Protein AF-A0A920TGS2-F1 (afdb_monomer)

Nearest PDB structures (foldseek):
  6rkw-assembly1_C  TM=9.373E-01  e=1.963E-01  Escherichia coli K-12
  3uc1-assembly1_A  TM=8.539E-01  e=2.228E-01  Mycobacterium tuberculosis H37Rv
  1zi0-assembly2_B  TM=9.200E-01  e=3.471E-01  Escherichia coli
  1zi0-assembly1_A  TM=8.856E-01  e=5.408E-01  Escherichia coli
  4g3n-assembly1_A  TM=8.380E-01  e=3.471E-01  Mycobacterium tuberculosis H37Rv

Solvent-accessible surface area (backbone atoms only — not comparable to full-atom values): 5946 Å² total; per-residue (Å²): 137,92,75,84,70,82,88,51,86,97,28,34,34,37,41,30,34,71,80,78,45,75,49,79,43,51,48,86,76,53,82,90,71,62,93,89,53,95,76,78,93,86,75,94,67,59,93,95,52,43,82,72,47,64,43,75,46,77,85,79,80,79,78,77,77,77,77,86,72,86,66,76,70,57,57,61,54,54,57,64,59,64,81,73,115

Sequence (85 aa):
MSGAVQAISDTEIVVVTSKKKSQALKVSDVPLLGRSAAGSHILDLRDKEKLTRVILCQQSLHTQTNNKSTETEVEKKITSLIDKA

Radius of gyration: 26.61 Å; Cα contacts (8 Å, |Δi|>4): 79; chains: 1; bounding box: 85×32×30 Å

Foldseek 3Di:
DDEDDDQDAPWWKWWAKPVRDIDIDHSVQFDDDDPPDPGDDDDDDPPPIDTDYMGTDDDDPPPPPPPPDDDVVVVVVVVVVVVVD

Secondary structure (DSSP, 8-state):
--------TT-EEEEEETTS-EEEEEGGGSPP--TTS---------TT--EEEEEEE------------SSHHHHHHHHHHHTT-

Structure (mmCIF, N/CA/C/O backbone):
data_AF-A0A920TGS2-F1
#
_entry.id   AF-A0A920TGS2-F1
#
loop_
_atom_site.group_PDB
_atom_site.id
_atom_site.type_symbol
_atom_site.label_atom_id
_atom_site.label_alt_id
_atom_site.label_comp_id
_atom_site.label_asym_id
_atom_site.label_entity_id
_atom_site.label_seq_id
_atom_site.pdbx_PDB_ins_code
_atom_site.Cartn_x
_atom_site.Cartn_y
_atom_site.Cartn_z
_atom_site.occupancy
_atom_site.B_iso_or_equiv
_atom_site.auth_seq_id
_atom_site.auth_comp_id
_atom_site.auth_asym_id
_atom_site.auth_atom_id
_atom_site.pdbx_PDB_model_num
ATOM 1 N N . MET A 1 1 ? -7.267 10.844 -0.728 1.00 57.59 1 MET A N 1
ATOM 2 C CA . MET A 1 1 ? -5.809 10.949 -0.523 1.00 57.59 1 MET A CA 1
ATOM 3 C C . MET A 1 1 ? -5.189 10.302 -1.741 1.00 57.59 1 MET A C 1
ATOM 5 O O . MET A 1 1 ? -5.462 9.130 -1.962 1.00 57.59 1 MET A O 1
ATOM 9 N N . SER A 1 2 ? -4.492 11.069 -2.573 1.00 65.81 2 SER A N 1
ATOM 10 C CA . SER A 1 2 ? -3.885 10.554 -3.804 1.00 65.81 2 SER A CA 1
ATOM 11 C C . SER A 1 2 ? -2.381 10.505 -3.576 1.00 65.81 2 SER A C 1
ATOM 13 O O . SER A 1 2 ? -1.766 11.542 -3.345 1.00 65.81 2 SER A O 1
ATOM 15 N N . GLY A 1 3 ? -1.819 9.299 -3.543 1.00 86.06 3 GLY A N 1
ATOM 16 C CA . GLY A 1 3 ? -0.380 9.064 -3.484 1.00 86.06 3 GLY A CA 1
ATOM 17 C C . GLY A 1 3 ? 0.063 8.423 -4.790 1.00 86.06 3 GLY A C 1
ATOM 18 O O . GLY A 1 3 ? -0.657 7.593 -5.338 1.00 86.06 3 GLY A O 1
ATOM 19 N N . ALA A 1 4 ? 1.224 8.819 -5.291 1.00 92.62 4 ALA A N 1
ATOM 20 C CA . ALA A 1 4 ? 1.833 8.225 -6.467 1.00 92.62 4 ALA A CA 1
ATOM 21 C C . ALA A 1 4 ? 3.326 8.068 -6.213 1.00 92.62 4 ALA A C 1
ATOM 23 O O . ALA A 1 4 ? 3.936 8.876 -5.511 1.00 92.62 4 ALA A O 1
ATOM 24 N N . VAL A 1 5 ? 3.902 7.029 -6.796 1.00 94.44 5 VAL A N 1
ATOM 25 C CA . VAL A 1 5 ? 5.340 6.816 -6.808 1.00 94.44 5 VAL A CA 1
ATOM 26 C C . VAL A 1 5 ? 5.734 6.287 -8.178 1.00 94.44 5 VAL A C 1
ATOM 28 O O . VAL A 1 5 ? 4.922 5.655 -8.856 1.00 94.44 5 VAL A O 1
ATOM 31 N N . GLN A 1 6 ? 6.956 6.583 -8.611 1.00 94.12 6 GLN A N 1
ATOM 32 C CA . GLN A 1 6 ? 7.478 6.0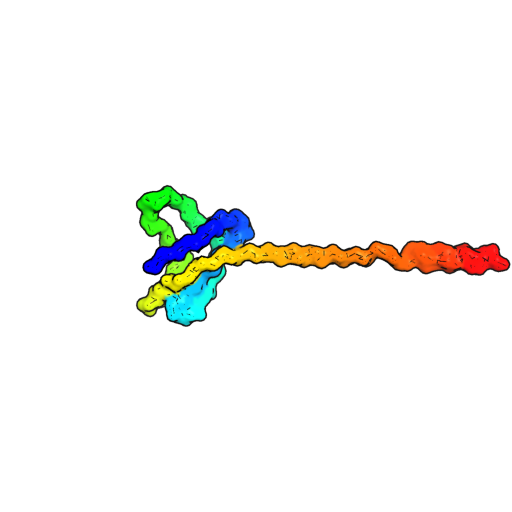28 -9.851 1.00 94.12 6 GLN A CA 1
ATOM 33 C C . GLN A 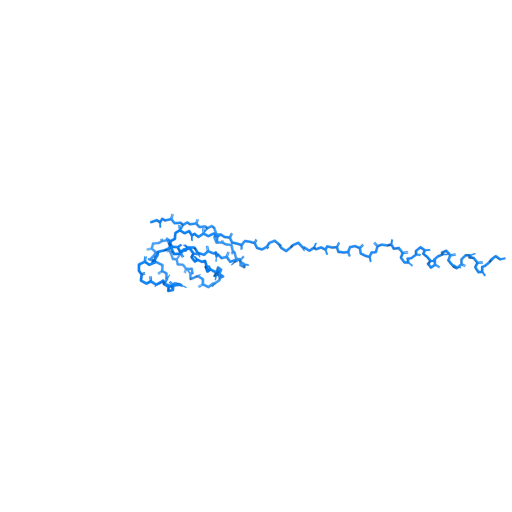1 6 ? 7.576 4.505 -9.723 1.00 94.12 6 GLN A C 1
ATOM 35 O O . GLN A 1 6 ? 8.204 3.998 -8.796 1.00 94.12 6 GLN A O 1
ATOM 40 N N . ALA A 1 7 ? 6.958 3.785 -10.658 1.00 92.75 7 ALA A N 1
ATOM 41 C CA . ALA A 1 7 ? 7.121 2.345 -10.771 1.00 92.75 7 ALA A CA 1
ATOM 42 C C . ALA A 1 7 ? 8.485 2.049 -11.405 1.00 92.75 7 ALA A C 1
ATOM 44 O O . ALA A 1 7 ? 8.762 2.490 -12.522 1.00 92.75 7 ALA A O 1
ATOM 45 N N . ILE A 1 8 ? 9.333 1.317 -10.687 1.00 94.25 8 ILE A N 1
ATOM 46 C CA . ILE A 1 8 ? 10.628 0.849 -11.181 1.00 94.25 8 ILE A CA 1
ATOM 47 C C . ILE A 1 8 ? 10.570 -0.675 -11.232 1.00 94.25 8 ILE A C 1
ATOM 49 O O . ILE A 1 8 ? 10.134 -1.315 -10.277 1.00 94.25 8 ILE A O 1
ATOM 53 N N . SER A 1 9 ? 10.960 -1.255 -12.366 1.00 91.94 9 SER A N 1
ATOM 54 C CA . SER A 1 9 ? 10.968 -2.715 -12.527 1.00 91.94 9 SER A CA 1
ATOM 55 C C . SER A 1 9 ? 11.889 -3.367 -11.494 1.00 91.94 9 SER A C 1
ATOM 57 O O . SER A 1 9 ? 12.857 -2.746 -11.060 1.00 91.94 9 SER A O 1
ATOM 59 N N . ASP A 1 10 ? 11.554 -4.588 -11.076 1.00 91.62 10 ASP A N 1
ATOM 60 C CA . ASP A 1 10 ? 12.316 -5.379 -10.094 1.00 91.62 10 ASP A CA 1
ATOM 61 C C . ASP A 1 10 ? 12.491 -4.720 -8.713 1.00 91.62 10 ASP A C 1
ATOM 63 O O . ASP A 1 10 ? 13.373 -5.087 -7.939 1.00 91.62 10 ASP A O 1
ATOM 67 N N . THR A 1 11 ? 11.627 -3.758 -8.377 1.00 94.50 11 THR A N 1
ATOM 68 C CA . THR A 1 11 ? 11.576 -3.138 -7.046 1.00 94.50 11 THR A CA 1
ATOM 69 C C . THR A 1 11 ? 10.287 -3.480 -6.312 1.00 94.50 11 THR A C 1
ATOM 71 O O . THR A 1 11 ? 9.331 -4.024 -6.878 1.00 94.50 11 THR A O 1
ATOM 74 N N . GLU A 1 12 ? 10.261 -3.143 -5.028 1.00 95.69 12 GLU A N 1
ATOM 75 C CA . GLU A 1 12 ? 9.074 -3.252 -4.195 1.00 95.69 12 GLU A CA 1
ATOM 76 C C . GLU A 1 12 ? 8.499 -1.871 -3.899 1.00 95.69 12 GLU A C 1
ATOM 78 O O . GLU A 1 12 ? 9.206 -0.861 -3.819 1.00 95.69 12 GLU A O 1
ATOM 83 N N . ILE A 1 13 ? 7.193 -1.839 -3.680 1.00 95.44 13 ILE A N 1
ATOM 84 C CA . ILE A 1 13 ? 6.516 -0.725 -3.037 1.00 95.44 13 ILE A CA 1
ATOM 85 C C . ILE A 1 13 ? 6.074 -1.152 -1.645 1.00 95.44 13 ILE A C 1
ATOM 87 O O . ILE A 1 13 ? 5.638 -2.280 -1.423 1.00 95.44 13 ILE A O 1
ATOM 91 N N . VAL A 1 14 ? 6.138 -0.220 -0.706 1.00 95.25 14 VAL A N 1
ATOM 92 C CA . VAL A 1 14 ? 5.565 -0.378 0.624 1.00 95.25 14 VAL A CA 1
ATOM 93 C C . VAL A 1 14 ? 4.347 0.518 0.732 1.00 95.25 14 VAL A C 1
ATOM 95 O O . VAL A 1 14 ? 4.425 1.737 0.557 1.00 95.25 14 VAL A O 1
ATOM 98 N N . VAL A 1 15 ? 3.212 -0.092 1.051 1.00 94.69 15 VAL A N 1
ATOM 99 C CA . VAL A 1 15 ? 1.975 0.622 1.359 1.00 94.69 15 VAL A CA 1
ATOM 100 C C . VAL A 1 15 ? 1.796 0.712 2.866 1.00 94.69 15 VAL A C 1
ATOM 102 O O . VAL A 1 15 ? 1.996 -0.268 3.581 1.00 94.69 15 VAL A O 1
ATOM 105 N N . VAL A 1 16 ? 1.427 1.894 3.355 1.00 94.75 16 VAL A N 1
ATOM 106 C CA . VAL A 1 16 ? 1.195 2.163 4.779 1.00 94.75 16 VAL A CA 1
ATOM 107 C C . VAL A 1 16 ? -0.274 2.491 4.994 1.00 94.75 16 VAL A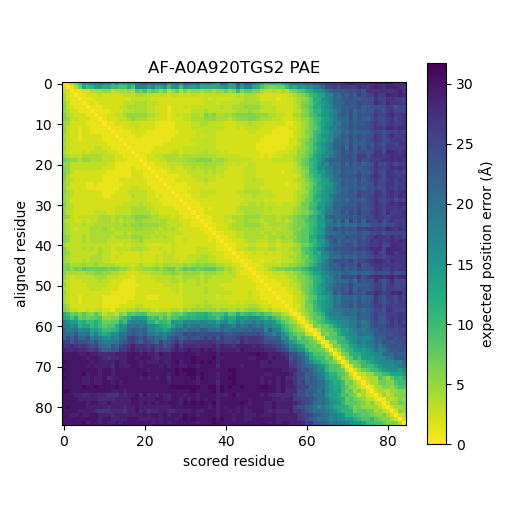 C 1
ATOM 109 O O . VAL A 1 16 ? -0.860 3.282 4.249 1.00 94.75 16 VAL A O 1
ATOM 112 N N . THR A 1 17 ? -0.875 1.900 6.022 1.00 95.00 17 THR A N 1
ATOM 113 C CA . THR A 1 17 ? -2.291 2.076 6.349 1.00 95.00 17 THR A CA 1
ATOM 114 C C . THR A 1 17 ? -2.514 3.065 7.495 1.00 95.00 17 THR A C 1
ATOM 116 O O . THR A 1 17 ? -1.603 3.423 8.246 1.00 95.00 17 THR A O 1
ATOM 119 N N . SER A 1 18 ? -3.761 3.500 7.679 1.00 95.44 18 SER A N 1
ATOM 120 C CA . SER A 1 18 ? -4.187 4.361 8.789 1.00 95.44 18 SER A CA 1
ATOM 121 C C . SER A 1 18 ? -4.035 3.701 10.161 1.00 95.44 18 SER A C 1
ATOM 123 O O . SER A 1 18 ? -3.963 4.401 11.168 1.00 95.44 18 SER A O 1
ATOM 125 N N . LYS A 1 19 ? -3.930 2.366 10.212 1.00 95.00 19 LYS A N 1
ATOM 126 C CA . LYS A 1 19 ? -3.700 1.589 11.438 1.00 95.00 19 LYS A CA 1
ATOM 127 C C . LYS A 1 19 ? -2.212 1.316 11.700 1.00 95.00 19 LYS A C 1
ATOM 129 O O . LYS A 1 19 ? -1.895 0.419 12.476 1.00 95.00 19 LYS A O 1
ATOM 134 N N . LYS A 1 20 ? -1.308 2.087 11.077 1.00 92.38 20 LYS A N 1
ATOM 135 C CA . LYS A 1 20 ? 0.158 1.973 11.214 1.00 92.38 20 LYS A CA 1
ATOM 136 C C . LYS A 1 20 ? 0.707 0.597 10.815 1.00 92.38 20 LYS A C 1
ATOM 138 O O . LYS A 1 20 ? 1.713 0.152 11.358 1.00 92.38 20 LYS A O 1
ATOM 143 N N . LYS A 1 21 ? 0.049 -0.076 9.870 1.00 93.44 21 LYS A N 1
ATOM 144 C CA . LYS A 1 21 ? 0.565 -1.302 9.259 1.00 93.44 21 LYS A CA 1
ATOM 145 C C . LYS A 1 21 ? 1.236 -0.984 7.939 1.00 93.44 21 LYS A C 1
ATOM 147 O O . LYS A 1 21 ? 0.799 -0.074 7.238 1.00 93.44 21 LYS A O 1
ATOM 152 N N . SER A 1 22 ? 2.260 -1.755 7.608 1.00 94.25 22 SER A N 1
ATOM 153 C CA . SER A 1 22 ? 2.970 -1.672 6.339 1.00 94.25 22 SER A CA 1
ATOM 154 C C . SER A 1 22 ? 3.024 -3.038 5.674 1.00 94.25 22 SER A C 1
ATOM 156 O O . SER A 1 22 ? 3.306 -4.027 6.348 1.00 94.25 22 SER A O 1
ATOM 158 N N . GLN A 1 23 ? 2.787 -3.076 4.367 1.00 94.50 23 GLN A N 1
ATOM 159 C CA . GLN A 1 23 ? 2.918 -4.278 3.549 1.00 94.50 23 GLN A CA 1
ATOM 160 C C . GLN A 1 23 ? 3.800 -3.961 2.341 1.00 94.50 23 GLN A C 1
ATOM 162 O O . GLN A 1 23 ? 3.572 -2.955 1.667 1.00 94.50 23 GLN A O 1
ATOM 167 N N . ALA A 1 24 ? 4.799 -4.808 2.091 1.00 94.12 24 ALA A N 1
ATOM 168 C CA . ALA A 1 24 ? 5.605 -4.769 0.875 1.00 94.12 24 ALA A CA 1
ATOM 169 C C . ALA A 1 24 ? 4.923 -5.587 -0.229 1.00 94.12 24 ALA A C 1
ATOM 171 O O . ALA A 1 24 ? 4.337 -6.639 0.050 1.00 94.12 24 ALA A O 1
ATOM 172 N N . LEU A 1 25 ? 4.979 -5.076 -1.455 1.00 94.44 25 LEU A N 1
ATOM 173 C CA . LEU A 1 25 ? 4.421 -5.667 -2.668 1.00 94.44 25 LEU A CA 1
ATOM 174 C C . LEU A 1 25 ? 5.439 -5.470 -3.790 1.00 94.44 25 LEU A C 1
ATOM 176 O O . LEU A 1 25 ? 5.999 -4.377 -3.919 1.00 94.44 25 LEU A O 1
ATOM 180 N N . LYS A 1 26 ? 5.663 -6.480 -4.629 1.00 94.62 26 LYS A N 1
ATOM 181 C CA . LYS A 1 26 ? 6.508 -6.291 -5.810 1.00 94.62 26 LYS A CA 1
ATOM 182 C C . LYS A 1 26 ? 5.771 -5.437 -6.829 1.00 94.62 26 LYS A C 1
ATOM 184 O O . LYS A 1 26 ? 4.568 -5.598 -7.030 1.00 94.62 26 LYS A O 1
ATOM 189 N N . VAL A 1 27 ? 6.498 -4.571 -7.531 1.00 95.00 27 VAL A N 1
ATOM 190 C CA . VAL A 1 27 ? 5.922 -3.797 -8.644 1.00 95.00 27 VAL A CA 1
ATOM 191 C C . VAL A 1 27 ? 5.372 -4.727 -9.733 1.00 95.00 27 VAL A C 1
ATOM 193 O O . VAL A 1 27 ? 4.357 -4.405 -10.342 1.00 95.00 27 VAL A O 1
ATOM 196 N N . SER A 1 28 ? 5.979 -5.905 -9.920 1.00 94.25 28 SER A N 1
ATOM 197 C CA . SER A 1 28 ? 5.511 -6.941 -10.854 1.00 94.25 28 SER A CA 1
ATOM 198 C C . SER A 1 28 ? 4.116 -7.486 -10.546 1.00 94.25 28 SER A C 1
ATOM 200 O O . SER A 1 28 ? 3.462 -8.001 -11.448 1.00 94.25 28 SER A O 1
ATOM 202 N N . ASP A 1 29 ? 3.661 -7.385 -9.296 1.00 93.88 29 ASP A N 1
ATOM 203 C CA . ASP A 1 29 ? 2.379 -7.946 -8.859 1.00 93.88 29 ASP A CA 1
ATOM 204 C C . ASP A 1 29 ? 1.224 -6.949 -9.075 1.00 93.88 29 ASP A C 1
ATOM 206 O O . ASP A 1 29 ? 0.051 -7.300 -8.935 1.00 93.88 29 ASP A O 1
ATOM 210 N N . VAL A 1 30 ? 1.537 -5.696 -9.432 1.00 93.81 30 VAL A N 1
ATOM 211 C CA . VAL A 1 30 ? 0.554 -4.647 -9.718 1.00 93.81 30 VAL A CA 1
ATOM 212 C C . VAL A 1 30 ? 0.231 -4.640 -11.219 1.00 93.81 30 VAL A C 1
ATOM 214 O O . VAL A 1 30 ? 1.124 -4.397 -12.033 1.00 93.81 30 VAL A O 1
ATOM 217 N N . PRO A 1 31 ? -1.037 -4.844 -11.626 1.00 94.12 31 PRO A N 1
ATOM 218 C CA . PRO A 1 31 ? -1.406 -4.854 -13.038 1.00 94.12 31 PRO A CA 1
ATOM 219 C C . PRO A 1 31 ? -1.160 -3.508 -13.725 1.00 94.12 31 PRO A C 1
ATOM 221 O O . PRO A 1 31 ? -1.558 -2.454 -13.221 1.00 94.12 31 PRO A O 1
ATOM 224 N N . LEU A 1 32 ? -0.577 -3.550 -14.924 1.00 94.19 32 LEU A N 1
ATOM 225 C CA . LEU A 1 32 ? -0.484 -2.380 -15.790 1.00 94.19 32 LEU A CA 1
ATOM 226 C C . LEU A 1 32 ? -1.864 -2.072 -16.381 1.00 94.19 32 LEU A C 1
ATOM 228 O O . LEU A 1 32 ? -2.462 -2.906 -17.059 1.00 94.19 32 LEU A O 1
ATOM 232 N N . LEU A 1 33 ? -2.361 -0.862 -16.139 1.00 95.62 33 LEU A N 1
ATOM 233 C CA . LEU A 1 33 ? -3.674 -0.412 -16.595 1.00 95.62 33 LEU A CA 1
ATOM 234 C C . LEU A 1 33 ? -3.567 0.948 -17.291 1.00 95.62 33 LEU A C 1
ATOM 236 O O . LEU A 1 33 ? -2.645 1.727 -17.045 1.00 95.62 33 LEU A O 1
ATOM 240 N N . GLY A 1 34 ? -4.527 1.244 -18.170 1.00 96.00 34 GLY A N 1
ATOM 241 C CA . GLY A 1 34 ? -4.612 2.545 -18.834 1.00 96.00 34 GLY A CA 1
ATOM 242 C C . GLY A 1 34 ? -4.871 3.686 -17.845 1.00 96.00 34 GLY A C 1
ATOM 243 O O . GLY A 1 34 ? -5.471 3.486 -16.793 1.00 96.00 34 GLY A O 1
ATOM 244 N N . ARG A 1 35 ? -4.472 4.913 -18.205 1.00 93.62 35 ARG A N 1
ATOM 245 C CA . ARG A 1 35 ? -4.559 6.099 -17.326 1.00 93.62 35 ARG A CA 1
ATOM 246 C C . ARG A 1 35 ? -5.959 6.353 -16.752 1.00 93.62 35 ARG A C 1
ATOM 248 O O . ARG A 1 35 ? -6.070 6.819 -15.626 1.00 93.62 35 ARG A O 1
ATOM 255 N N . SER A 1 36 ? -7.002 6.073 -17.531 1.00 95.88 36 SER A N 1
ATOM 256 C CA . SER A 1 36 ? -8.399 6.308 -17.142 1.00 95.88 36 SER A CA 1
ATOM 257 C C . SER A 1 36 ? -9.056 5.107 -16.451 1.00 95.88 36 SER A C 1
ATOM 259 O O . SER A 1 36 ? -10.255 5.143 -16.189 1.00 95.88 36 SER A O 1
ATOM 261 N N . ALA A 1 37 ? -8.314 4.025 -16.196 1.00 95.50 37 ALA A N 1
ATOM 262 C CA . ALA A 1 37 ? -8.844 2.851 -15.513 1.00 95.50 37 ALA A CA 1
ATOM 263 C C . ALA A 1 37 ? -9.061 3.128 -14.017 1.00 95.50 37 ALA A C 1
ATOM 265 O O . ALA A 1 37 ? -8.335 3.905 -13.401 1.00 95.50 37 ALA A O 1
ATOM 266 N N . ALA A 1 38 ? -10.026 2.433 -13.412 1.00 93.62 38 ALA A N 1
ATOM 267 C CA . ALA A 1 38 ? -10.306 2.538 -11.978 1.00 93.62 38 ALA A CA 1
ATOM 268 C C . ALA A 1 38 ? -9.221 1.897 -11.085 1.00 93.62 38 ALA A C 1
ATOM 270 O O . ALA A 1 38 ? -9.180 2.159 -9.886 1.00 93.62 38 ALA A O 1
ATOM 271 N N . GLY A 1 39 ? -8.345 1.069 -11.662 1.00 92.38 39 GLY A N 1
ATOM 272 C CA . GLY A 1 39 ? -7.362 0.269 -10.931 1.00 92.38 39 GLY A CA 1
ATOM 273 C C . GLY A 1 39 ? -7.803 -1.184 -10.730 1.00 92.38 39 GLY A C 1
ATOM 274 O O . GLY A 1 39 ? -8.909 -1.569 -11.104 1.00 92.38 39 GLY A O 1
ATOM 275 N N . SER A 1 40 ? -6.918 -1.988 -10.139 1.00 93.19 40 SER A N 1
ATOM 276 C CA . SER A 1 40 ? -7.207 -3.352 -9.681 1.00 93.19 40 SER A CA 1
ATOM 277 C C . SER A 1 40 ? -7.078 -3.424 -8.164 1.00 93.19 40 SER A C 1
ATOM 279 O O . SER A 1 40 ? -6.271 -2.711 -7.565 1.00 93.19 40 SER A O 1
ATOM 281 N N . HIS A 1 41 ? -7.854 -4.302 -7.539 1.00 92.94 41 HIS A N 1
ATOM 282 C CA . HIS A 1 41 ? -7.715 -4.599 -6.121 1.00 92.94 41 HIS A CA 1
ATOM 283 C C . HIS A 1 41 ? -6.448 -5.441 -5.887 1.00 92.94 41 HIS A C 1
ATOM 285 O O . HIS A 1 41 ? -6.313 -6.508 -6.480 1.00 92.94 41 HIS A O 1
ATOM 291 N N . ILE A 1 42 ? -5.519 -4.948 -5.057 1.00 91.94 42 ILE A N 1
ATOM 292 C CA . ILE A 1 42 ? -4.209 -5.589 -4.806 1.00 91.94 42 ILE A CA 1
ATOM 293 C C . ILE A 1 42 ? -3.948 -5.932 -3.331 1.00 91.94 42 ILE A C 1
ATOM 295 O O . ILE A 1 42 ? -2.998 -6.647 -3.034 1.00 91.94 42 ILE A O 1
ATOM 299 N N . LEU A 1 43 ? -4.746 -5.404 -2.396 1.00 91.38 43 LEU A N 1
ATOM 300 C CA . LEU A 1 43 ? -4.557 -5.620 -0.961 1.00 91.38 43 LEU A CA 1
ATOM 301 C C . LEU A 1 43 ? -5.877 -5.457 -0.207 1.00 91.38 43 LEU A C 1
ATOM 303 O O . LEU A 1 43 ? -6.473 -4.380 -0.240 1.00 91.38 43 LEU A O 1
ATOM 307 N N . ASP A 1 44 ? -6.253 -6.483 0.555 1.00 92.44 44 ASP A N 1
ATOM 308 C CA . ASP A 1 44 ? -7.369 -6.410 1.495 1.00 92.44 44 ASP A CA 1
ATOM 309 C C . ASP A 1 44 ? -7.046 -5.490 2.680 1.00 92.44 44 ASP A C 1
ATOM 311 O O . ASP A 1 44 ? -6.030 -5.639 3.368 1.00 92.44 44 ASP A O 1
ATOM 315 N N . LEU A 1 45 ? -7.958 -4.565 2.972 1.00 92.56 45 LEU A N 1
ATOM 316 C CA . LEU A 1 45 ? -7.901 -3.709 4.155 1.00 92.56 45 LEU A CA 1
ATOM 317 C C . LEU A 1 45 ? -8.964 -4.143 5.164 1.00 92.56 45 LEU A C 1
ATOM 319 O O . LEU A 1 45 ? -10.061 -4.562 4.797 1.00 92.56 45 LEU A O 1
ATOM 323 N N . ARG A 1 46 ? -8.665 -4.014 6.460 1.00 91.81 46 ARG A N 1
ATOM 324 C CA . ARG A 1 46 ? -9.667 -4.289 7.503 1.00 91.81 46 ARG A CA 1
ATOM 325 C C . ARG A 1 46 ? -10.726 -3.195 7.537 1.00 91.81 46 ARG A C 1
ATOM 327 O O . ARG A 1 46 ? -10.507 -2.088 7.054 1.00 91.81 46 ARG A O 1
ATOM 334 N N . ASP A 1 47 ? -11.834 -3.461 8.227 1.00 93.19 47 ASP A N 1
ATOM 335 C CA . ASP A 1 47 ? -12.905 -2.473 8.354 1.00 93.19 47 ASP A CA 1
ATOM 336 C C . ASP A 1 47 ? -12.382 -1.108 8.851 1.00 93.19 47 ASP A C 1
ATOM 338 O O . ASP A 1 47 ? -11.580 -1.020 9.801 1.00 93.19 47 ASP A O 1
ATOM 342 N N . LYS A 1 48 ? -12.811 -0.053 8.149 1.00 93.62 48 LYS A N 1
ATOM 343 C CA . LYS A 1 48 ? -12.411 1.359 8.316 1.00 93.62 48 LYS A CA 1
ATOM 344 C C . LYS A 1 48 ? -10.908 1.652 8.170 1.00 93.62 48 LYS A C 1
ATOM 346 O O . LYS A 1 48 ? -10.471 2.770 8.457 1.00 93.62 48 LYS A O 1
ATOM 351 N N . GLU A 1 49 ? -10.096 0.687 7.748 1.00 95.19 49 GLU A N 1
ATOM 352 C CA . GLU A 1 49 ? -8.691 0.909 7.412 1.00 95.19 49 GLU A CA 1
ATOM 353 C C . GLU A 1 49 ? -8.583 1.580 6.037 1.00 95.19 49 GLU A C 1
ATOM 355 O O . GLU A 1 49 ? -9.358 1.311 5.124 1.00 95.19 49 GLU A O 1
ATOM 360 N N . LYS A 1 50 ? -7.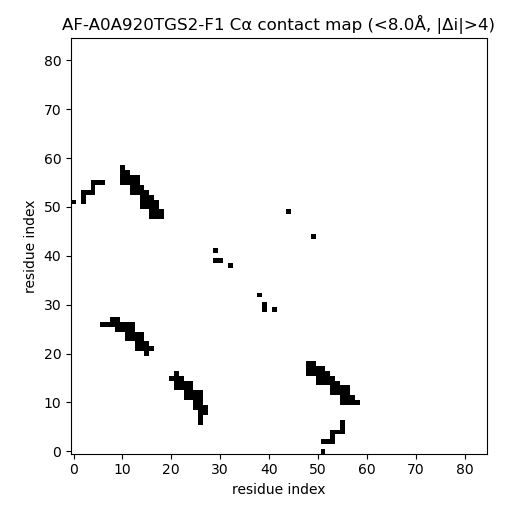640 2.512 5.905 1.00 93.94 50 LYS A N 1
ATOM 361 C CA . LYS A 1 50 ? -7.399 3.257 4.665 1.00 93.94 50 LYS A CA 1
ATOM 362 C C . LYS A 1 50 ? -5.914 3.237 4.353 1.00 93.94 50 LYS A C 1
ATOM 364 O O . LYS A 1 50 ? -5.104 3.247 5.278 1.00 93.94 50 LYS A O 1
ATOM 369 N N . LEU A 1 51 ? -5.555 3.282 3.077 1.00 93.44 51 LEU A N 1
ATOM 370 C CA . LEU A 1 51 ? -4.186 3.590 2.673 1.00 93.44 51 LEU A CA 1
ATOM 371 C C . LEU A 1 51 ? -3.874 5.058 2.976 1.00 93.44 51 LEU A C 1
ATOM 373 O O . LEU A 1 51 ? -4.685 5.944 2.705 1.00 93.44 51 LEU A O 1
ATOM 377 N N . THR A 1 52 ? -2.702 5.305 3.552 1.00 95.19 52 THR A N 1
ATOM 378 C CA . THR A 1 52 ? -2.219 6.654 3.870 1.00 95.19 52 THR A CA 1
ATOM 379 C C . THR A 1 52 ? -0.995 7.036 3.055 1.00 95.19 52 THR A C 1
ATOM 381 O O . THR A 1 52 ? -0.849 8.207 2.705 1.00 95.19 52 THR A O 1
ATOM 384 N N . ARG A 1 53 ? -0.112 6.079 2.742 1.00 93.69 53 ARG A N 1
ATOM 385 C CA . ARG A 1 53 ? 1.116 6.329 1.975 1.00 93.69 53 ARG A CA 1
ATOM 386 C C . ARG A 1 53 ? 1.493 5.146 1.090 1.00 93.69 53 ARG A C 1
ATOM 388 O O . ARG A 1 53 ? 1.190 4.001 1.415 1.00 93.69 53 ARG A O 1
ATOM 395 N N . VAL A 1 54 ? 2.209 5.458 0.014 1.00 95.00 54 VAL A N 1
ATOM 396 C CA . VAL A 1 54 ? 2.944 4.515 -0.834 1.00 95.00 54 VAL A CA 1
ATOM 397 C C . VAL A 1 54 ? 4.386 5.004 -0.934 1.00 95.00 54 VAL A C 1
ATOM 399 O O . VAL A 1 54 ? 4.620 6.208 -1.055 1.00 95.00 54 VAL A O 1
ATOM 402 N N . ILE A 1 55 ? 5.343 4.094 -0.811 1.00 95.12 55 ILE A N 1
ATOM 403 C CA . ILE A 1 55 ? 6.778 4.385 -0.793 1.00 95.12 55 ILE A CA 1
ATOM 404 C C . ILE A 1 55 ? 7.456 3.385 -1.725 1.00 95.12 55 ILE A C 1
ATOM 406 O O . ILE A 1 55 ? 7.145 2.200 -1.672 1.00 95.12 55 ILE A O 1
ATOM 410 N N . LEU A 1 56 ? 8.368 3.850 -2.572 1.00 94.81 56 LEU A N 1
ATOM 411 C CA . LEU A 1 56 ? 9.221 2.979 -3.374 1.00 94.81 56 LEU A CA 1
ATOM 412 C C . LEU A 1 56 ? 10.396 2.507 -2.517 1.00 94.81 56 LEU A C 1
ATOM 414 O O . LEU A 1 56 ? 11.096 3.326 -1.918 1.00 94.81 56 LEU A O 1
ATOM 418 N N . CYS A 1 57 ? 10.624 1.201 -2.492 1.00 92.25 57 CYS A N 1
ATOM 419 C CA . CYS A 1 57 ? 11.751 0.581 -1.817 1.00 92.25 57 CYS A CA 1
ATOM 420 C C . CYS A 1 57 ? 12.731 0.056 -2.866 1.00 92.25 57 CYS A C 1
ATOM 422 O O . CYS A 1 57 ? 12.506 -0.967 -3.509 1.00 92.25 57 CYS A O 1
ATOM 424 N N . GLN A 1 58 ? 13.837 0.778 -3.031 1.00 83.31 58 GLN A N 1
ATOM 425 C CA . GLN A 1 58 ? 14.971 0.318 -3.822 1.00 83.31 58 GLN A CA 1
ATOM 426 C C . GLN A 1 58 ? 15.990 -0.318 -2.888 1.00 83.31 58 GLN A C 1
ATOM 428 O O . GLN A 1 58 ? 16.528 0.344 -1.998 1.00 83.31 58 GLN A O 1
ATOM 433 N N . GLN A 1 59 ? 16.261 -1.602 -3.087 1.00 72.94 59 GLN A N 1
ATOM 434 C CA . GLN A 1 59 ? 17.312 -2.277 -2.348 1.00 72.94 59 GLN A CA 1
ATOM 435 C C . GLN A 1 59 ? 18.662 -1.923 -2.971 1.00 72.94 59 GLN A C 1
ATOM 437 O O . GLN A 1 59 ? 18.971 -2.331 -4.088 1.00 72.94 59 GLN A O 1
ATOM 442 N N . SER A 1 60 ? 19.482 -1.158 -2.253 1.00 72.56 60 SER A N 1
ATOM 443 C CA . SER A 1 60 ? 20.881 -0.975 -2.621 1.00 72.56 60 SER A CA 1
ATOM 444 C C . SER A 1 60 ? 21.681 -2.171 -2.107 1.00 72.56 60 SER A C 1
ATOM 446 O O . SER A 1 60 ? 21.975 -2.301 -0.919 1.00 72.56 60 SER A O 1
ATOM 448 N N . LEU A 1 61 ? 22.029 -3.086 -3.010 1.00 68.56 61 LEU A N 1
ATOM 449 C CA . LEU A 1 61 ? 22.996 -4.132 -2.703 1.00 68.56 61 LEU A CA 1
ATOM 450 C C . LEU A 1 61 ? 24.386 -3.490 -2.660 1.00 68.56 61 LEU A C 1
ATOM 452 O O . LEU A 1 61 ? 25.021 -3.278 -3.692 1.00 68.56 61 LEU A O 1
ATOM 456 N N . HIS A 1 62 ? 24.867 -3.163 -1.460 1.00 56.12 62 HIS A N 1
ATOM 457 C CA . HIS A 1 62 ? 26.291 -2.919 -1.264 1.00 56.12 62 HIS A CA 1
ATOM 458 C C . HIS A 1 62 ? 27.020 -4.247 -1.461 1.00 56.12 62 HIS A C 1
ATOM 460 O O . HIS A 1 62 ? 27.086 -5.080 -0.557 1.00 56.12 62 HIS A O 1
ATOM 466 N N . THR A 1 63 ? 27.567 -4.446 -2.658 1.00 52.12 63 THR A N 1
ATOM 467 C CA . THR A 1 63 ? 28.575 -5.482 -2.865 1.00 52.12 63 THR A CA 1
ATOM 468 C C . THR A 1 63 ? 29.814 -5.006 -2.123 1.00 52.12 63 THR A C 1
ATOM 470 O O . THR A 1 63 ? 30.526 -4.120 -2.590 1.00 52.1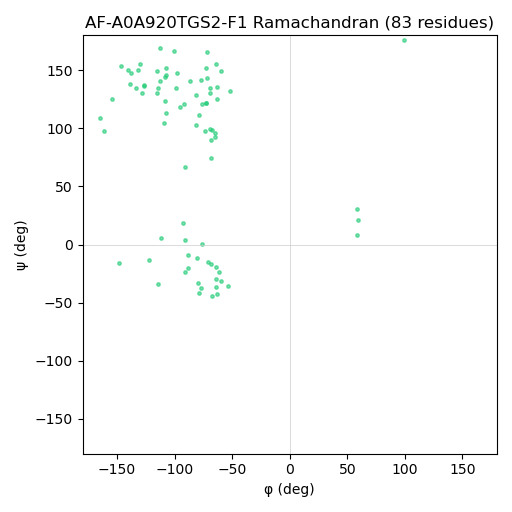2 63 THR A O 1
ATOM 473 N N . GLN A 1 64 ? 30.038 -5.530 -0.918 1.00 59.53 64 GLN A N 1
ATOM 474 C CA . GLN A 1 64 ? 31.340 -5.413 -0.280 1.00 59.53 64 GLN A CA 1
ATOM 475 C C . GLN A 1 64 ? 32.311 -6.213 -1.147 1.00 59.53 64 GLN A C 1
ATOM 477 O O . GLN A 1 64 ? 32.391 -7.436 -1.039 1.00 59.53 64 GLN A O 1
ATOM 482 N N . THR A 1 65 ? 33.013 -5.531 -2.051 1.00 51.12 65 THR A N 1
ATOM 483 C CA . THR A 1 65 ? 34.182 -6.090 -2.719 1.00 51.12 65 THR A CA 1
ATOM 484 C C . THR A 1 65 ? 35.229 -6.310 -1.634 1.00 51.12 65 THR A C 1
ATOM 486 O O . THR A 1 65 ? 35.963 -5.403 -1.247 1.00 51.12 65 THR A O 1
ATOM 489 N N . ASN A 1 66 ? 35.241 -7.515 -1.069 1.00 53.81 66 ASN A N 1
ATOM 490 C CA . ASN A 1 66 ? 36.337 -7.975 -0.241 1.00 53.81 66 ASN A CA 1
ATOM 491 C C . ASN A 1 66 ? 37.544 -8.159 -1.165 1.00 53.81 66 ASN A C 1
ATOM 493 O O . ASN A 1 66 ? 37.737 -9.224 -1.753 1.00 53.81 66 ASN A O 1
ATOM 497 N N . ASN A 1 67 ? 38.337 -7.101 -1.318 1.00 62.50 67 ASN A N 1
ATOM 498 C CA . ASN A 1 67 ? 39.664 -7.177 -1.908 1.00 62.50 67 ASN A CA 1
ATOM 499 C C . ASN A 1 67 ? 40.581 -7.944 -0.941 1.00 62.50 67 ASN A C 1
ATOM 501 O O . ASN A 1 67 ? 41.424 -7.354 -0.271 1.00 62.50 67 ASN A O 1
ATOM 505 N N . LYS A 1 68 ? 40.430 -9.271 -0.864 1.00 55.44 68 LYS A N 1
ATOM 506 C CA . LYS A 1 68 ? 41.424 -10.163 -0.254 1.00 55.44 68 LYS A CA 1
ATOM 507 C C . LYS A 1 68 ? 42.404 -10.628 -1.327 1.00 55.44 68 LYS A C 1
ATOM 509 O O . LYS A 1 68 ? 42.413 -11.778 -1.749 1.00 55.44 68 LYS A O 1
ATOM 514 N N . SER A 1 69 ? 43.186 -9.691 -1.835 1.00 55.41 69 SER A N 1
ATOM 515 C CA . SER A 1 69 ? 44.354 -9.895 -2.698 1.00 55.41 69 SER A CA 1
ATOM 516 C C . SER A 1 69 ? 45.109 -8.576 -2.569 1.00 55.41 69 SER A C 1
ATOM 518 O O . SER A 1 69 ? 44.636 -7.567 -3.069 1.00 55.41 69 SER A O 1
ATOM 520 N N . THR A 1 70 ? 46.126 -8.452 -1.725 1.00 51.56 70 THR A N 1
ATOM 521 C CA . THR A 1 70 ? 47.464 -9.005 -1.941 1.00 51.56 70 THR A CA 1
ATOM 522 C C . THR A 1 70 ? 48.247 -8.999 -0.622 1.00 51.56 70 THR A C 1
ATOM 524 O O . THR A 1 70 ? 48.665 -7.939 -0.181 1.00 51.56 70 THR A O 1
ATOM 527 N N . GLU A 1 71 ? 48.496 -10.154 -0.008 1.00 51.72 71 GLU A N 1
ATOM 528 C CA . GLU A 1 71 ? 49.577 -10.282 0.997 1.00 51.72 71 GLU A C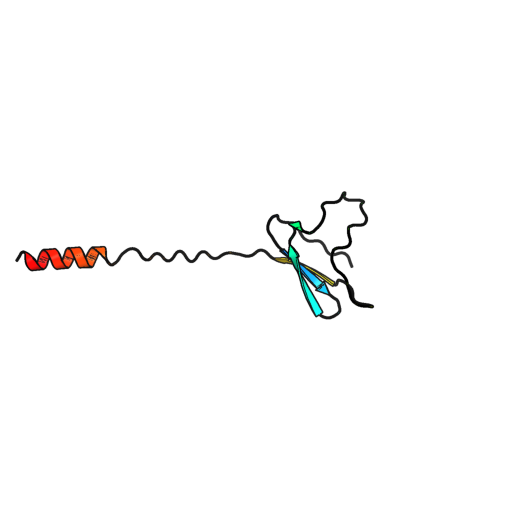A 1
ATOM 529 C C . GLU A 1 71 ? 50.216 -11.682 1.008 1.00 51.72 71 GLU A C 1
ATOM 531 O O . GLU A 1 71 ? 51.344 -11.847 1.453 1.00 51.72 71 GLU A O 1
ATOM 536 N N . THR A 1 72 ? 49.584 -12.693 0.402 1.00 50.75 72 THR A N 1
ATOM 537 C CA . THR A 1 72 ? 50.135 -14.062 0.382 1.00 50.75 72 THR A CA 1
ATOM 538 C C . THR A 1 72 ? 51.216 -14.295 -0.689 1.00 50.75 72 THR A C 1
ATOM 540 O O . THR A 1 72 ? 51.914 -15.306 -0.650 1.00 50.75 72 THR A O 1
ATOM 543 N N . GLU A 1 73 ? 51.414 -13.373 -1.639 1.00 51.09 73 GLU A N 1
ATOM 544 C CA . GLU A 1 73 ? 52.466 -13.510 -2.666 1.00 51.09 73 GLU A CA 1
ATOM 545 C C . GLU A 1 73 ? 53.822 -12.924 -2.223 1.00 51.09 73 GLU A C 1
ATOM 547 O O . GLU A 1 73 ? 54.869 -13.328 -2.730 1.00 51.09 73 GLU A O 1
ATOM 552 N N . VAL A 1 74 ? 53.830 -12.036 -1.219 1.00 55.75 74 VAL A N 1
ATOM 553 C CA . VAL A 1 74 ? 55.067 -11.450 -0.672 1.00 55.75 74 VAL A CA 1
ATOM 554 C C . VAL A 1 74 ? 55.759 -12.425 0.286 1.00 55.75 74 VAL A C 1
ATOM 556 O O . VAL A 1 74 ? 56.969 -12.620 0.171 1.00 55.75 74 VAL A O 1
ATOM 559 N N . GLU A 1 75 ? 55.014 -13.124 1.152 1.00 49.41 75 GLU A N 1
ATOM 560 C CA . GLU A 1 75 ? 55.609 -14.096 2.086 1.00 49.41 75 GLU A CA 1
ATOM 561 C C . GLU A 1 75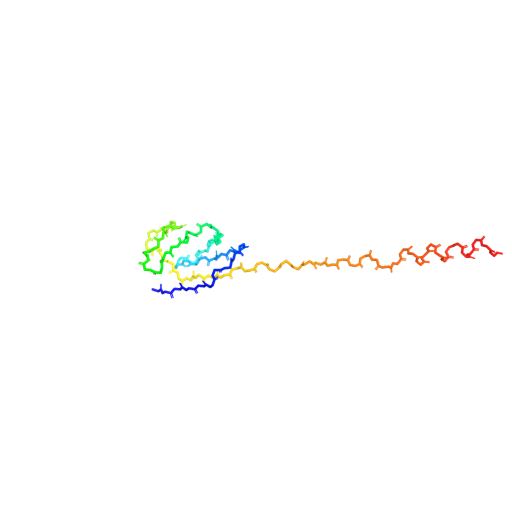 ? 56.285 -15.269 1.362 1.00 49.41 75 GLU A C 1
ATOM 563 O O . GLU A 1 75 ? 57.423 -15.609 1.682 1.00 49.41 75 GLU A O 1
ATOM 568 N N . LYS A 1 76 ? 55.669 -15.823 0.304 1.00 53.53 76 LYS A N 1
ATOM 569 C CA . LYS A 1 76 ? 56.284 -16.917 -0.476 1.00 53.53 76 LYS A CA 1
ATOM 570 C C . LYS A 1 76 ? 57.570 -16.504 -1.196 1.00 53.53 76 LYS A C 1
ATOM 572 O O . LYS A 1 76 ? 58.451 -17.342 -1.392 1.00 53.53 76 LYS A O 1
ATOM 577 N N . LYS A 1 77 ? 57.703 -15.229 -1.579 1.00 56.78 77 LYS A N 1
ATOM 578 C CA . LYS A 1 77 ? 58.919 -14.720 -2.228 1.00 56.78 77 LYS A CA 1
ATOM 579 C C . LYS A 1 77 ? 60.050 -14.503 -1.222 1.00 56.78 77 LYS A C 1
ATOM 581 O O . LYS A 1 77 ? 61.193 -14.825 -1.544 1.00 56.78 77 LYS A O 1
ATOM 586 N N . ILE A 1 78 ? 59.732 -14.035 -0.012 1.00 60.28 78 ILE A N 1
ATOM 587 C CA . ILE A 1 78 ? 60.714 -13.816 1.060 1.00 60.28 78 ILE A CA 1
ATOM 588 C C . ILE A 1 78 ? 61.295 -15.147 1.555 1.00 60.28 78 ILE A C 1
ATOM 590 O O . ILE A 1 78 ? 62.515 -15.263 1.653 1.00 60.28 78 ILE A O 1
ATOM 594 N N . THR A 1 79 ? 60.472 -16.179 1.779 1.00 59.06 79 THR A N 1
ATOM 595 C CA . THR A 1 79 ? 60.978 -17.475 2.276 1.00 59.06 79 THR A CA 1
ATOM 596 C C . THR A 1 79 ? 61.920 -18.154 1.273 1.00 59.06 79 THR A C 1
ATOM 598 O O .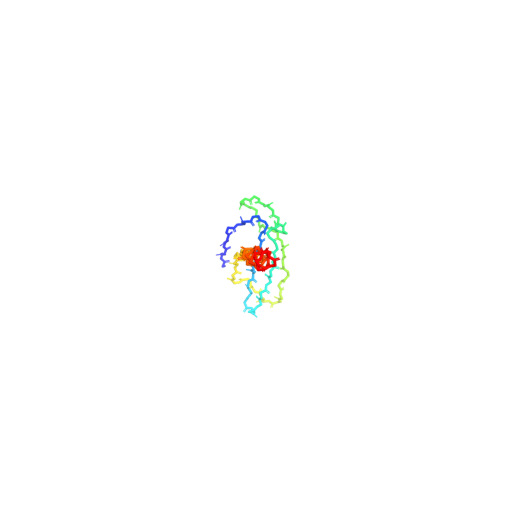 THR A 1 79 ? 62.954 -18.679 1.666 1.00 59.06 79 THR A O 1
ATOM 601 N N . SER A 1 80 ? 61.654 -18.049 -0.038 1.00 57.09 80 SER A N 1
ATOM 602 C CA . SER A 1 80 ? 62.511 -18.664 -1.073 1.00 57.09 80 SER A CA 1
ATOM 603 C C . SER A 1 80 ? 63.906 -18.035 -1.232 1.00 57.09 80 SER A C 1
ATOM 605 O O . SER A 1 80 ? 64.777 -18.634 -1.863 1.00 57.09 80 SER A O 1
ATOM 607 N N . LEU A 1 81 ? 64.112 -16.821 -0.707 1.00 58.38 81 LEU A N 1
ATOM 608 C CA . LEU A 1 81 ? 65.392 -16.109 -0.767 1.00 58.38 81 LEU A CA 1
ATOM 609 C C . LEU A 1 81 ? 66.284 -16.398 0.445 1.00 58.38 81 LEU A C 1
ATOM 611 O O . LEU A 1 81 ? 67.498 -16.269 0.331 1.00 58.38 81 LEU A O 1
ATOM 615 N N . ILE A 1 82 ? 65.700 -16.809 1.573 1.00 63.28 82 ILE A N 1
ATOM 616 C CA . ILE A 1 82 ? 66.442 -17.135 2.799 1.00 63.28 82 ILE A CA 1
ATOM 617 C C . ILE A 1 82 ? 67.054 -18.543 2.705 1.00 63.28 82 ILE A C 1
ATOM 619 O O . ILE A 1 82 ? 68.179 -18.732 3.143 1.00 63.28 82 ILE A O 1
ATOM 623 N N . ASP A 1 83 ? 66.395 -19.491 2.031 1.00 55.66 83 ASP A N 1
ATOM 624 C CA . ASP A 1 83 ? 66.910 -20.863 1.839 1.00 55.66 83 ASP A CA 1
ATOM 625 C C . ASP A 1 83 ? 68.028 -20.983 0.773 1.00 55.66 83 ASP A C 1
ATOM 627 O O . ASP A 1 83 ? 68.506 -22.082 0.487 1.00 55.66 83 ASP A O 1
ATOM 631 N N . LYS A 1 84 ? 68.432 -19.874 0.135 1.00 59.31 84 LYS A N 1
ATOM 632 C CA . LYS A 1 84 ? 69.462 -19.832 -0.924 1.00 59.31 84 LYS A CA 1
ATOM 633 C C . LYS A 1 84 ? 70.761 -19.113 -0.526 1.00 59.31 84 LYS A C 1
ATOM 635 O O . LYS A 1 84 ? 71.621 -18.946 -1.394 1.00 59.31 84 LYS A O 1
ATOM 640 N N . ALA A 1 85 ? 70.894 -18.695 0.733 1.00 51.88 85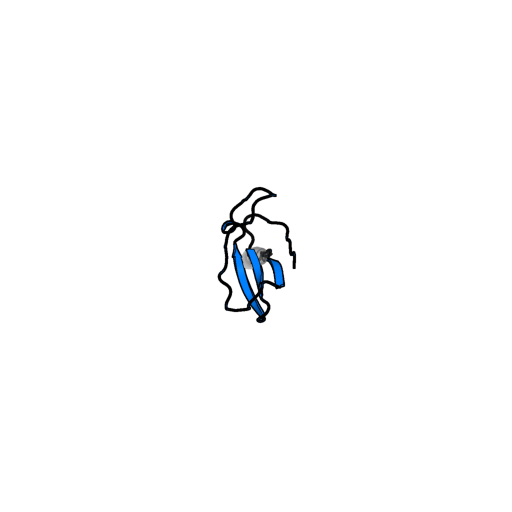 ALA A N 1
ATOM 641 C CA . ALA A 1 85 ? 72.110 -18.120 1.317 1.00 51.88 85 ALA A CA 1
ATOM 642 C C . ALA A 1 85 ? 72.736 -19.105 2.312 1.00 51.88 85 ALA A C 1
ATOM 644 O O . ALA A 1 85 ? 73.984 -19.177 2.340 1.00 51.88 85 ALA A O 1
#

pLDDT: mean 81.33, std 17.57, range [49.41, 96.0]

Mean predicted aligned error: 12.82 Å